Protein AF-A0A919DCB6-F1 (afdb_monomer)

Structure (mmCIF, N/CA/C/O backbone):
data_AF-A0A919DCB6-F1
#
_entry.id   AF-A0A919DCB6-F1
#
loop_
_atom_site.group_PDB
_atom_site.id
_atom_site.type_symbol
_atom_site.label_atom_id
_atom_site.label_alt_id
_atom_site.label_comp_id
_atom_site.label_asym_id
_atom_site.label_entity_id
_atom_site.label_seq_id
_atom_site.pdbx_PDB_ins_code
_atom_site.Cartn_x
_atom_site.Cartn_y
_atom_site.Cartn_z
_atom_site.occupancy
_atom_site.B_iso_or_equiv
_atom_site.auth_seq_id
_atom_site.auth_comp_id
_atom_site.auth_asym_id
_atom_site.auth_atom_id
_atom_site.pdbx_PDB_model_num
ATOM 1 N N . MET A 1 1 ? 9.251 20.532 -68.621 1.00 43.53 1 MET A N 1
ATOM 2 C CA . MET A 1 1 ? 10.043 20.975 -67.455 1.00 43.53 1 MET A CA 1
ATOM 3 C C . MET A 1 1 ? 9.571 20.149 -66.270 1.00 43.53 1 MET A C 1
ATOM 5 O O . MET A 1 1 ? 8.529 20.459 -65.715 1.00 43.53 1 MET A O 1
ATOM 9 N N . SER A 1 2 ? 10.245 19.030 -65.990 1.00 43.22 2 SER A N 1
ATOM 10 C CA . SER A 1 2 ? 9.874 18.106 -64.909 1.00 43.22 2 SER A CA 1
ATOM 11 C C . SER A 1 2 ? 10.742 18.390 -63.694 1.00 43.22 2 SER A C 1
ATOM 13 O O . SER A 1 2 ? 11.953 18.186 -63.741 1.00 43.22 2 SER A O 1
ATOM 15 N N . THR A 1 3 ? 10.132 18.884 -62.626 1.00 48.41 3 THR A N 1
ATOM 16 C CA . THR A 1 3 ? 10.789 19.096 -61.336 1.00 48.41 3 THR A CA 1
ATOM 17 C C . THR A 1 3 ? 10.677 17.805 -60.532 1.00 48.41 3 THR A C 1
ATOM 19 O O . THR A 1 3 ? 9.574 17.368 -60.212 1.00 48.41 3 THR A O 1
ATOM 22 N N . VAL A 1 4 ? 11.809 17.169 -60.231 1.00 47.72 4 VAL A N 1
ATOM 23 C CA . VAL A 1 4 ? 11.868 16.019 -59.318 1.00 47.72 4 VAL A CA 1
ATOM 24 C C . VAL A 1 4 ? 11.976 16.568 -57.891 1.00 47.72 4 VAL A C 1
ATOM 26 O O . VAL A 1 4 ? 12.886 17.363 -57.642 1.00 47.72 4 VAL A O 1
ATOM 29 N N . PRO A 1 5 ? 11.091 16.210 -56.944 1.00 56.75 5 PRO A N 1
ATOM 30 C CA . PRO A 1 5 ? 11.278 16.608 -55.558 1.00 56.75 5 PRO A CA 1
ATOM 31 C C . PRO A 1 5 ? 12.410 15.791 -54.929 1.00 56.75 5 PRO A C 1
ATOM 33 O O . PRO A 1 5 ? 12.394 14.562 -54.913 1.00 56.75 5 PRO A O 1
ATOM 36 N N . ASN A 1 6 ? 13.400 16.512 -54.411 1.00 52.09 6 ASN A N 1
ATOM 37 C CA . ASN A 1 6 ? 14.485 15.985 -53.599 1.00 52.09 6 ASN A CA 1
ATOM 38 C C . ASN A 1 6 ? 13.931 15.581 -52.223 1.00 52.09 6 ASN A C 1
ATOM 40 O O . ASN A 1 6 ? 13.699 16.433 -51.367 1.00 52.09 6 ASN A O 1
ATOM 44 N N . THR A 1 7 ? 13.681 14.290 -52.016 1.00 53.19 7 THR A N 1
ATOM 45 C CA . THR A 1 7 ? 13.372 13.731 -50.698 1.00 53.19 7 THR A CA 1
ATOM 46 C C . THR A 1 7 ? 14.673 13.369 -49.993 1.00 53.19 7 THR A C 1
ATOM 48 O O . THR A 1 7 ? 15.124 12.224 -50.048 1.00 53.19 7 THR A O 1
ATOM 51 N N . SER A 1 8 ? 15.279 14.347 -49.321 1.00 61.91 8 SER A N 1
ATOM 52 C CA . SER A 1 8 ? 16.247 14.057 -48.264 1.00 61.91 8 SER A CA 1
ATOM 53 C C . SER A 1 8 ? 15.545 13.214 -47.192 1.00 61.91 8 SER A C 1
ATOM 55 O O . SER A 1 8 ? 14.472 13.619 -46.732 1.00 61.91 8 SER A O 1
ATOM 57 N N . PRO A 1 9 ? 16.090 12.057 -46.781 1.00 54.12 9 PRO A N 1
ATOM 58 C CA . PRO A 1 9 ? 15.514 11.311 -45.676 1.00 54.12 9 PRO A CA 1
ATOM 59 C C . PRO A 1 9 ? 15.634 12.163 -44.412 1.00 54.12 9 PRO A C 1
ATOM 61 O O . PRO A 1 9 ? 16.728 12.577 -44.027 1.00 54.12 9 PRO A O 1
ATOM 64 N N . LEU A 1 10 ? 14.487 12.453 -43.794 1.00 52.00 10 LEU A N 1
ATOM 65 C CA . LEU A 1 10 ? 14.419 12.985 -42.440 1.00 52.00 10 LEU A CA 1
ATOM 66 C C . LEU A 1 10 ? 15.261 12.065 -41.556 1.00 52.00 10 LEU A C 1
ATOM 68 O O . LEU A 1 10 ? 14.970 10.871 -41.466 1.00 52.00 10 LEU A O 1
ATOM 72 N N . SER A 1 11 ? 16.320 12.614 -40.960 1.00 57.38 11 SER A N 1
ATOM 73 C CA . SER A 1 11 ? 17.112 11.943 -39.937 1.00 57.38 11 SER A CA 1
ATOM 74 C C . SER A 1 11 ? 16.158 11.319 -38.928 1.00 57.38 11 SER A C 1
ATOM 76 O O . SER A 1 11 ? 15.460 12.031 -38.206 1.00 57.38 11 SER A O 1
ATOM 78 N N . GLN A 1 12 ? 16.087 9.990 -38.919 1.00 58.00 12 GLN A N 1
ATOM 79 C CA . GLN A 1 12 ? 15.339 9.276 -37.899 1.00 58.00 12 GLN A CA 1
ATOM 80 C C . GLN A 1 12 ? 15.956 9.646 -36.545 1.00 58.00 12 GLN A C 1
ATOM 82 O O . GLN A 1 12 ? 17.189 9.642 -36.434 1.00 58.00 12 GLN A O 1
ATOM 87 N N . PRO A 1 13 ? 15.148 10.003 -35.529 1.00 54.06 13 PRO A N 1
ATOM 88 C CA . PRO A 1 13 ? 15.680 10.179 -34.191 1.00 54.06 13 PRO A CA 1
ATOM 89 C C . PRO A 1 13 ? 16.372 8.873 -33.806 1.00 54.06 13 PRO A C 1
ATOM 91 O O . PRO A 1 13 ? 15.796 7.789 -33.921 1.00 54.06 13 PRO A O 1
ATOM 94 N N . LYS A 1 14 ? 17.647 8.981 -33.425 1.00 56.38 14 LYS A N 1
ATOM 95 C CA . LYS A 1 14 ? 18.417 7.870 -32.868 1.00 56.38 14 LYS A CA 1
ATOM 96 C C . LYS A 1 14 ? 17.562 7.262 -31.750 1.00 56.38 14 LYS A C 1
ATOM 98 O O . LYS A 1 14 ? 17.094 8.049 -30.926 1.00 56.38 14 LYS A O 1
ATOM 103 N N . PRO A 1 15 ? 17.328 5.935 -31.710 1.00 57.12 15 PRO A N 1
ATOM 104 C CA . PRO A 1 15 ? 16.684 5.350 -30.547 1.00 57.12 15 PRO A CA 1
ATOM 105 C C . PRO A 1 15 ? 17.532 5.773 -29.353 1.00 57.12 15 PRO A C 1
ATOM 107 O O . PRO A 1 15 ? 18.743 5.520 -29.334 1.00 57.12 15 PRO A O 1
ATOM 110 N N . GLU A 1 16 ? 16.933 6.523 -28.426 1.00 62.25 16 GLU A N 1
ATOM 111 C CA . GLU A 1 16 ? 17.523 6.707 -27.108 1.00 62.25 16 GLU A CA 1
ATOM 112 C C . GLU A 1 16 ? 17.891 5.300 -26.661 1.00 62.25 16 GLU A C 1
ATOM 114 O O . GLU A 1 16 ? 17.047 4.409 -26.734 1.00 62.25 16 GLU A O 1
ATOM 119 N N . THR A 1 17 ? 19.175 5.060 -26.393 1.00 61.69 17 THR A N 1
ATOM 120 C CA . THR A 1 17 ? 19.686 3.757 -25.958 1.00 61.69 17 THR A CA 1
ATOM 121 C C . THR A 1 17 ? 18.900 3.374 -24.715 1.00 61.69 17 THR A C 1
ATOM 123 O O . THR A 1 17 ? 19.155 3.895 -23.632 1.00 61.69 17 THR A O 1
ATOM 126 N N . GLY A 1 18 ? 17.846 2.603 -24.949 1.00 62.06 18 GLY A N 1
ATOM 127 C CA . GLY A 1 18 ? 16.655 2.595 -24.125 1.00 62.06 18 GLY A CA 1
ATOM 128 C C . GLY A 1 18 ? 16.725 1.432 -23.172 1.00 62.06 18 GLY A C 1
ATOM 129 O O . GLY A 1 18 ? 17.158 0.343 -23.532 1.00 62.06 18 GLY A O 1
ATOM 130 N N . TRP A 1 19 ? 16.327 1.683 -21.936 1.00 77.50 19 TRP A N 1
ATOM 131 C CA . TRP A 1 19 ? 16.043 0.632 -20.979 1.00 77.50 19 TRP A CA 1
ATOM 132 C C . TRP A 1 19 ? 15.028 -0.345 -21.581 1.00 77.50 19 TRP A C 1
ATOM 134 O O . TRP A 1 19 ? 13.869 0.019 -21.756 1.00 77.50 19 TRP A O 1
ATOM 144 N N . ASP A 1 20 ? 15.464 -1.562 -21.904 1.00 80.12 20 ASP A N 1
ATOM 145 C CA . ASP A 1 20 ? 14.581 -2.582 -22.477 1.00 80.12 20 ASP A CA 1
ATOM 146 C C . ASP A 1 20 ? 13.739 -3.248 -21.373 1.00 80.12 20 ASP A C 1
ATOM 148 O O . ASP A 1 20 ? 12.511 -3.266 -21.428 1.00 80.12 20 ASP A O 1
ATOM 152 N N . GLU A 1 21 ? 14.398 -3.751 -20.325 1.00 91.19 21 GLU A N 1
ATOM 153 C CA . GLU A 1 21 ? 13.782 -4.329 -19.128 1.00 91.19 21 GLU A CA 1
ATOM 154 C C . GLU A 1 21 ? 14.856 -4.529 -18.047 1.00 91.19 21 GLU A C 1
ATOM 156 O O . GLU A 1 21 ? 15.993 -4.897 -18.348 1.00 91.19 21 GLU A O 1
ATOM 161 N N . ALA A 1 22 ? 14.509 -4.334 -16.775 1.00 92.69 22 ALA A N 1
ATOM 162 C CA . ALA A 1 22 ? 15.374 -4.650 -15.645 1.00 92.69 22 ALA A CA 1
ATOM 163 C C . ALA A 1 22 ? 14.649 -5.518 -14.619 1.00 92.69 22 ALA A C 1
ATOM 165 O O . ALA A 1 22 ? 13.482 -5.294 -14.293 1.00 92.69 22 ALA A O 1
ATOM 166 N N . THR A 1 23 ? 15.374 -6.497 -14.074 1.00 95.44 23 THR A N 1
ATOM 167 C CA . THR A 1 23 ? 14.882 -7.382 -13.016 1.00 95.44 23 THR A CA 1
ATOM 168 C C . THR A 1 23 ? 15.583 -7.075 -11.700 1.00 95.44 23 THR A C 1
ATOM 170 O O . THR A 1 23 ? 16.802 -7.177 -11.593 1.00 95.44 23 THR A O 1
ATOM 173 N N . PHE A 1 24 ? 14.800 -6.773 -10.671 1.00 94.81 24 PHE A N 1
ATOM 174 C CA . PHE A 1 24 ? 15.239 -6.702 -9.286 1.00 94.81 24 PHE A CA 1
ATOM 175 C C . PHE A 1 24 ? 14.872 -7.997 -8.553 1.00 94.81 24 PHE A C 1
ATOM 177 O O . PHE A 1 24 ? 13.739 -8.476 -8.641 1.00 94.81 24 PHE A O 1
ATOM 184 N N . ARG A 1 25 ? 15.818 -8.546 -7.785 1.00 97.75 25 ARG A N 1
ATOM 185 C CA . ARG A 1 25 ? 15.584 -9.655 -6.854 1.00 97.75 25 ARG A CA 1
ATOM 186 C C . ARG A 1 25 ? 15.965 -9.214 -5.447 1.00 97.75 25 ARG A C 1
ATOM 188 O O . ARG A 1 25 ? 17.123 -8.901 -5.189 1.00 97.75 25 ARG A O 1
ATOM 195 N N . CYS A 1 26 ? 15.001 -9.233 -4.533 1.00 97.94 26 CYS A N 1
ATOM 196 C CA . CYS A 1 26 ? 15.238 -8.893 -3.139 1.00 97.94 26 CYS A CA 1
ATOM 197 C C . CYS A 1 26 ? 16.032 -10.002 -2.439 1.00 97.94 26 CYS A C 1
ATOM 199 O O . CYS A 1 26 ? 15.614 -11.160 -2.432 1.00 97.94 26 CYS A O 1
ATOM 201 N N . GLY A 1 27 ? 17.157 -9.644 -1.817 1.00 96.62 27 GLY A N 1
ATOM 202 C CA . GLY A 1 27 ? 17.976 -10.582 -1.047 1.00 96.62 27 GLY A CA 1
ATOM 203 C C . GLY A 1 27 ? 17.353 -11.016 0.285 1.00 96.62 27 GLY A C 1
ATOM 204 O O . GLY A 1 27 ? 17.733 -12.060 0.801 1.00 96.62 27 GLY A O 1
ATOM 205 N N . LEU A 1 28 ? 16.391 -10.255 0.826 1.00 95.50 28 LEU A N 1
ATOM 206 C CA . LEU A 1 28 ? 15.761 -10.559 2.116 1.00 95.50 28 LEU A CA 1
ATOM 207 C C . LEU A 1 28 ? 14.593 -11.540 1.983 1.00 95.50 28 LEU A C 1
ATOM 209 O O . LEU A 1 28 ? 14.552 -12.547 2.681 1.00 95.50 28 LEU A O 1
ATOM 213 N N . CYS A 1 29 ? 13.634 -11.257 1.095 1.00 96.81 29 CYS A N 1
ATOM 214 C CA . CYS A 1 29 ? 12.438 -12.095 0.928 1.00 96.81 29 CYS A CA 1
ATOM 215 C C . CYS A 1 29 ? 12.411 -12.915 -0.366 1.00 96.81 29 CYS A C 1
ATOM 217 O O . CYS A 1 29 ? 11.464 -13.663 -0.596 1.00 96.81 29 CYS A O 1
ATOM 219 N N . GLY A 1 30 ? 13.404 -12.761 -1.245 1.00 97.12 30 GLY A N 1
ATOM 220 C CA . GLY A 1 30 ? 13.452 -13.471 -2.523 1.00 97.12 30 GLY A CA 1
ATOM 221 C C . GLY A 1 30 ? 12.456 -12.972 -3.576 1.00 97.12 30 GLY A C 1
ATOM 222 O O . GLY A 1 30 ? 12.409 -13.549 -4.664 1.00 97.12 30 GLY A O 1
ATOM 223 N N . ALA A 1 31 ? 11.678 -11.919 -3.291 1.00 97.50 31 ALA A N 1
ATOM 224 C CA . ALA A 1 31 ? 10.737 -11.342 -4.245 1.00 97.50 31 ALA A CA 1
ATOM 225 C C . ALA A 1 31 ? 11.450 -10.882 -5.522 1.00 97.50 31 ALA A C 1
ATOM 227 O O . ALA A 1 31 ? 12.537 -10.305 -5.473 1.00 97.50 31 ALA A O 1
ATOM 228 N N . VAL A 1 32 ? 10.806 -11.120 -6.663 1.00 97.88 32 VAL A N 1
ATOM 229 C CA . VAL A 1 32 ? 11.287 -10.695 -7.979 1.00 97.88 32 VAL A CA 1
ATOM 230 C C . VAL A 1 32 ? 10.348 -9.629 -8.532 1.00 97.88 32 VAL A C 1
ATOM 232 O O . VAL A 1 32 ? 9.122 -9.735 -8.405 1.00 97.88 32 VAL A O 1
ATOM 235 N N . ARG A 1 33 ? 10.928 -8.578 -9.109 1.00 95.88 33 ARG A N 1
ATOM 236 C CA . ARG A 1 33 ? 10.225 -7.453 -9.727 1.00 95.88 33 ARG A CA 1
ATOM 237 C C . ARG A 1 33 ? 10.862 -7.137 -11.068 1.00 95.88 33 ARG A C 1
ATOM 239 O O . ARG A 1 33 ? 12.084 -7.119 -11.165 1.00 95.88 33 ARG A O 1
ATOM 246 N N . THR A 1 34 ? 10.038 -6.878 -12.071 1.00 95.12 34 THR A N 1
ATOM 247 C CA . THR A 1 34 ? 10.482 -6.456 -13.398 1.00 95.12 34 THR A CA 1
ATOM 248 C C . THR A 1 34 ? 9.914 -5.080 -13.712 1.00 95.12 34 THR A C 1
ATOM 250 O O . THR A 1 34 ? 8.826 -4.728 -13.253 1.00 95.12 34 THR A O 1
ATOM 253 N N . ALA A 1 35 ? 10.677 -4.281 -14.449 1.00 94.62 35 ALA A N 1
ATOM 254 C CA . ALA A 1 35 ? 10.270 -2.957 -14.893 1.00 94.62 35 ALA A CA 1
ATOM 255 C C . ALA A 1 35 ? 10.866 -2.659 -16.271 1.00 94.62 35 ALA A C 1
ATOM 257 O O . ALA A 1 35 ? 12.016 -2.996 -16.537 1.00 94.62 35 ALA A O 1
ATOM 258 N N . THR A 1 36 ? 10.087 -2.004 -17.128 1.00 92.62 36 THR A N 1
ATOM 259 C CA . THR A 1 36 ? 10.466 -1.666 -18.512 1.00 92.62 36 THR A CA 1
ATOM 260 C C . THR A 1 36 ? 10.958 -0.226 -18.660 1.00 92.62 36 THR A C 1
ATOM 262 O O . THR A 1 36 ? 11.181 0.244 -19.766 1.00 92.62 36 THR A O 1
ATOM 265 N N . THR A 1 37 ? 11.082 0.512 -17.555 1.00 92.69 37 THR A N 1
ATOM 266 C CA . THR A 1 37 ? 11.688 1.847 -17.525 1.00 92.69 37 THR A CA 1
ATOM 267 C C . THR A 1 37 ? 12.538 1.998 -16.269 1.00 92.69 37 THR A C 1
ATOM 269 O O . THR A 1 37 ? 12.245 1.379 -15.240 1.00 92.69 37 THR A O 1
ATOM 272 N N . GLU A 1 38 ? 13.563 2.848 -16.336 1.00 94.25 38 GLU A N 1
ATOM 273 C CA . GLU A 1 38 ? 14.418 3.178 -15.189 1.00 94.25 38 GLU A CA 1
ATOM 274 C C . GLU A 1 38 ? 13.602 3.716 -14.008 1.00 94.25 38 GLU A C 1
ATOM 276 O O . GLU A 1 38 ? 13.693 3.207 -12.892 1.00 94.25 38 GLU A O 1
ATOM 281 N N . ASP A 1 39 ? 12.714 4.679 -14.263 1.00 94.44 39 ASP A N 1
ATOM 282 C CA . ASP A 1 39 ? 11.872 5.282 -13.226 1.00 94.44 39 ASP A CA 1
ATOM 283 C C . ASP A 1 39 ? 10.939 4.265 -12.556 1.00 94.44 39 ASP A C 1
ATOM 285 O O . ASP A 1 39 ? 10.697 4.315 -11.347 1.00 94.44 39 ASP A O 1
ATOM 289 N N . ALA A 1 40 ? 10.372 3.332 -13.328 1.00 93.88 40 ALA A N 1
ATOM 290 C CA . ALA A 1 40 ? 9.546 2.267 -12.769 1.00 93.88 40 ALA A CA 1
ATOM 291 C C . ALA A 1 40 ? 10.385 1.294 -11.935 1.00 93.88 40 ALA A C 1
ATOM 293 O O . ALA A 1 40 ? 9.934 0.871 -10.866 1.00 93.88 40 ALA A O 1
ATOM 294 N N . TYR A 1 41 ? 11.605 0.982 -12.381 1.00 95.00 41 TYR A N 1
ATOM 295 C CA . TYR A 1 41 ? 12.543 0.148 -11.640 1.00 95.00 41 TYR A CA 1
ATOM 296 C C . TYR A 1 41 ? 12.887 0.784 -10.290 1.00 95.00 41 TYR A C 1
ATOM 298 O O . TYR A 1 41 ? 12.654 0.169 -9.249 1.00 95.00 41 TYR A O 1
ATOM 306 N N . LEU A 1 42 ? 13.348 2.038 -10.291 1.00 96.19 42 LEU A N 1
ATOM 307 C CA . LEU A 1 42 ? 13.750 2.752 -9.077 1.00 96.19 42 LEU A CA 1
ATOM 308 C C . LEU A 1 42 ? 12.594 2.875 -8.080 1.00 96.19 42 LEU A C 1
ATOM 310 O O . L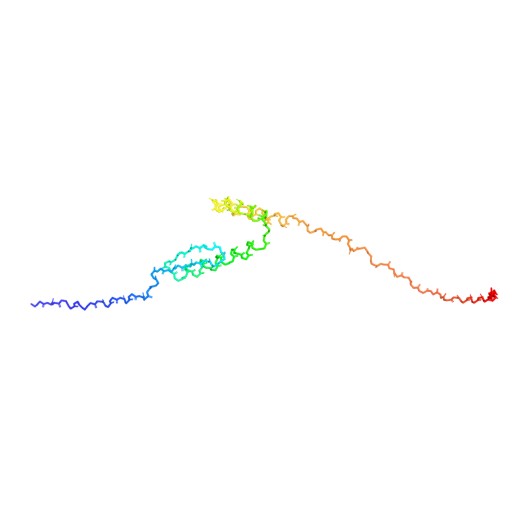EU A 1 42 ? 12.758 2.524 -6.912 1.00 96.19 42 LEU A O 1
ATOM 314 N N . ARG A 1 43 ? 11.398 3.276 -8.538 1.00 97.19 43 ARG A N 1
ATOM 315 C CA . ARG A 1 43 ? 10.209 3.346 -7.668 1.00 97.19 43 ARG A CA 1
ATOM 316 C C . ARG A 1 43 ? 9.850 1.992 -7.066 1.00 97.19 43 ARG A C 1
ATOM 318 O O . ARG A 1 43 ? 9.509 1.920 -5.891 1.00 97.19 43 ARG A O 1
ATOM 325 N N . THR A 1 44 ? 9.940 0.922 -7.853 1.00 96.62 44 THR A N 1
ATOM 326 C CA . THR A 1 44 ? 9.606 -0.427 -7.382 1.00 96.62 44 THR A CA 1
ATOM 327 C C . THR A 1 44 ? 10.602 -0.927 -6.341 1.00 96.62 44 THR A C 1
ATOM 329 O O . THR A 1 44 ? 10.193 -1.528 -5.348 1.00 96.62 44 THR A O 1
ATOM 332 N N . VAL A 1 45 ? 11.899 -0.681 -6.548 1.00 97.00 45 VAL A N 1
ATOM 333 C CA . VAL A 1 45 ? 12.950 -1.072 -5.599 1.00 97.00 45 VAL A CA 1
ATOM 334 C C . VAL A 1 45 ? 12.789 -0.323 -4.281 1.00 97.00 45 VAL A C 1
ATOM 336 O O . VAL A 1 45 ? 12.736 -0.971 -3.237 1.00 97.00 45 VAL A O 1
A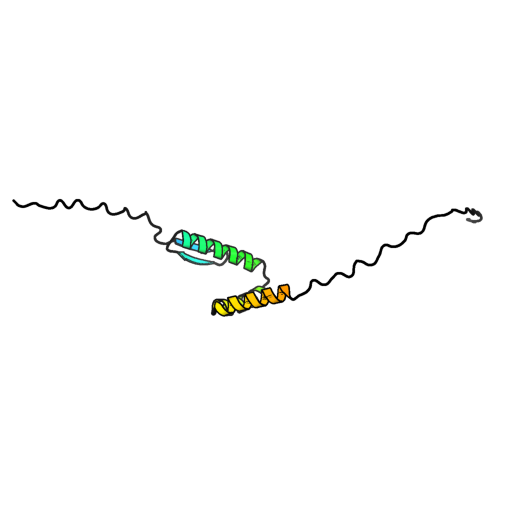TOM 339 N N . VAL A 1 46 ? 12.646 1.006 -4.330 1.00 97.75 46 VAL A N 1
ATOM 340 C CA . VAL A 1 46 ? 12.489 1.842 -3.129 1.00 97.75 46 VAL A CA 1
ATOM 341 C C . VAL A 1 46 ? 11.238 1.439 -2.352 1.00 97.75 46 VAL A C 1
ATOM 343 O O . VAL A 1 46 ? 11.343 1.095 -1.179 1.00 97.75 46 VAL A O 1
ATOM 346 N N . ALA A 1 47 ? 10.079 1.343 -3.011 1.00 97.69 47 ALA A N 1
ATOM 347 C CA . ALA A 1 47 ? 8.839 0.941 -2.345 1.00 97.69 47 ALA A CA 1
ATOM 348 C C . ALA A 1 47 ? 8.939 -0.458 -1.711 1.00 97.69 47 ALA A C 1
ATOM 350 O O . ALA A 1 47 ? 8.358 -0.720 -0.659 1.00 97.69 47 ALA A O 1
ATOM 351 N N . HIS A 1 48 ? 9.679 -1.379 -2.336 1.00 97.81 48 HIS A N 1
ATOM 352 C CA . HIS A 1 48 ? 9.888 -2.710 -1.776 1.00 97.81 48 HIS A CA 1
ATOM 353 C C . HIS A 1 48 ? 10.806 -2.700 -0.546 1.00 97.81 48 HIS A C 1
ATOM 355 O O . HIS A 1 48 ? 10.557 -3.447 0.399 1.00 97.81 48 HIS A O 1
ATOM 361 N N . GLN A 1 49 ? 11.850 -1.869 -0.546 1.00 97.38 49 GLN A N 1
ATOM 362 C CA . GLN A 1 49 ? 12.733 -1.685 0.607 1.00 97.38 49 GLN A CA 1
ATOM 363 C C . GLN A 1 49 ? 11.985 -1.033 1.775 1.00 97.38 49 GLN A C 1
ATOM 365 O O . GLN A 1 49 ? 11.994 -1.573 2.877 1.00 97.38 49 GLN A O 1
ATOM 370 N N . GLU A 1 50 ? 11.242 0.042 1.524 1.00 98.06 50 GLU A N 1
ATOM 371 C CA . GLU A 1 50 ? 10.425 0.708 2.546 1.00 98.06 50 GLU A CA 1
ATOM 372 C C . GLU A 1 50 ? 9.357 -0.233 3.128 1.00 98.06 50 GLU A C 1
ATOM 374 O O . GLU A 1 50 ? 9.095 -0.228 4.331 1.00 98.06 50 GLU A O 1
ATOM 379 N N . ALA A 1 51 ? 8.779 -1.121 2.311 1.00 97.56 51 ALA A N 1
ATOM 380 C CA . ALA A 1 51 ? 7.847 -2.136 2.801 1.00 97.56 51 ALA A CA 1
ATOM 381 C C . ALA A 1 51 ? 8.495 -3.095 3.819 1.00 97.56 51 ALA A C 1
ATOM 383 O O . ALA A 1 51 ? 7.821 -3.538 4.753 1.00 97.56 51 ALA A O 1
ATOM 384 N N . HIS A 1 52 ? 9.789 -3.403 3.675 1.00 98.00 52 HIS A N 1
ATOM 385 C CA . HIS A 1 52 ? 10.524 -4.180 4.673 1.00 98.00 52 HIS A CA 1
ATOM 386 C C . HIS A 1 52 ? 10.683 -3.416 5.986 1.00 98.00 52 HIS A C 1
ATOM 388 O O . HIS A 1 52 ? 10.415 -3.986 7.041 1.00 98.00 52 HIS A O 1
ATOM 394 N N . GLU A 1 53 ? 11.049 -2.138 5.922 1.00 97.88 53 GLU A N 1
ATOM 395 C CA . GLU A 1 53 ? 11.208 -1.294 7.111 1.00 97.88 53 GLU A CA 1
ATOM 396 C C . GLU A 1 53 ? 9.892 -1.165 7.888 1.00 97.88 53 GLU A C 1
ATOM 398 O O . GLU A 1 53 ? 9.859 -1.305 9.112 1.00 97.88 53 GLU A O 1
ATOM 403 N N . VAL A 1 54 ? 8.770 -0.973 7.185 1.00 97.44 54 VAL A N 1
ATOM 404 C CA . VAL A 1 54 ? 7.441 -0.957 7.812 1.00 97.44 54 VAL A CA 1
ATOM 405 C C . VAL A 1 54 ? 7.127 -2.310 8.451 1.00 97.44 54 VAL A C 1
ATOM 407 O O . VAL A 1 54 ? 6.663 -2.356 9.588 1.00 97.44 54 VAL A O 1
ATOM 410 N N . ALA A 1 55 ? 7.401 -3.418 7.759 1.00 96.75 55 ALA A N 1
ATOM 411 C CA . ALA A 1 55 ? 7.136 -4.758 8.277 1.00 96.75 55 ALA A CA 1
ATOM 412 C C . ALA A 1 55 ? 8.021 -5.143 9.477 1.00 96.75 55 ALA A C 1
ATOM 414 O O . ALA A 1 55 ? 7.623 -5.995 10.271 1.00 96.75 55 ALA A O 1
ATOM 415 N N . GLU A 1 56 ? 9.210 -4.560 9.616 1.00 97.44 56 GLU A N 1
ATOM 416 C CA . GLU A 1 56 ? 10.108 -4.794 10.752 1.00 97.44 56 GLU A CA 1
ATOM 417 C C . GLU A 1 56 ? 9.625 -4.092 12.028 1.00 97.44 56 GLU A C 1
ATOM 419 O O . GLU A 1 56 ? 9.786 -4.615 13.129 1.00 97.44 56 GLU A O 1
ATOM 424 N N . ARG A 1 57 ? 8.962 -2.941 11.885 1.00 98.12 57 ARG A N 1
ATOM 425 C CA . ARG A 1 57 ? 8.407 -2.171 13.012 1.00 98.12 57 ARG A CA 1
ATOM 426 C C . ARG A 1 57 ? 7.187 -2.815 13.665 1.00 98.12 57 ARG A C 1
ATOM 428 O O . ARG A 1 57 ? 6.759 -2.353 14.718 1.00 98.12 57 ARG A O 1
ATOM 435 N N . LEU A 1 58 ? 6.614 -3.827 13.022 1.00 97.94 58 LEU A N 1
ATOM 436 C CA . LEU A 1 58 ? 5.378 -4.479 13.425 1.00 97.94 58 LEU A CA 1
ATOM 437 C C . LEU A 1 58 ? 5.665 -5.896 13.917 1.00 97.94 58 LEU A C 1
ATOM 439 O O . LEU A 1 58 ? 6.407 -6.663 13.294 1.00 97.94 58 LEU A O 1
ATOM 443 N N . ASN A 1 59 ? 5.016 -6.287 15.007 1.00 97.81 59 ASN A N 1
ATOM 444 C CA . ASN A 1 59 ? 5.028 -7.676 15.441 1.00 97.81 59 ASN A CA 1
ATOM 445 C C . ASN A 1 59 ? 4.170 -8.562 14.509 1.00 97.81 59 ASN A C 1
ATOM 447 O O . ASN A 1 59 ? 3.532 -8.097 13.564 1.00 97.81 59 ASN A O 1
ATOM 451 N N . ALA A 1 60 ? 4.174 -9.880 14.733 1.00 96.94 60 ALA A N 1
ATOM 452 C CA . ALA A 1 60 ? 3.451 -10.821 13.871 1.00 96.94 60 ALA A CA 1
ATOM 453 C C . ALA A 1 60 ? 1.937 -10.541 13.799 1.00 96.94 60 ALA A C 1
ATOM 455 O O . ALA A 1 60 ? 1.378 -10.509 12.708 1.00 96.94 60 ALA A O 1
ATOM 456 N N . ILE A 1 61 ? 1.301 -10.270 14.942 1.00 97.69 61 ILE A N 1
ATOM 457 C CA . ILE A 1 61 ? -0.144 -10.019 15.025 1.00 97.69 61 ILE A CA 1
ATOM 458 C C . ILE A 1 61 ? -0.498 -8.713 14.308 1.00 97.69 61 ILE A C 1
ATOM 460 O O . ILE A 1 61 ? -1.461 -8.655 13.546 1.00 97.69 61 ILE A O 1
ATOM 464 N N . GLU A 1 62 ? 0.305 -7.670 14.515 1.00 98.06 62 GLU A N 1
ATOM 465 C CA . GLU A 1 62 ? 0.123 -6.374 13.858 1.00 98.06 62 GLU A CA 1
ATOM 466 C C . GLU A 1 62 ? 0.275 -6.476 12.340 1.00 98.06 62 GLU A C 1
ATOM 468 O O . GLU A 1 62 ? -0.522 -5.889 11.609 1.00 98.06 62 GLU A O 1
ATOM 473 N N . ARG A 1 63 ? 1.249 -7.256 11.850 1.00 97.69 63 ARG A N 1
ATOM 474 C CA . ARG A 1 63 ? 1.424 -7.501 10.411 1.00 97.69 63 ARG A CA 1
ATOM 475 C C . ARG A 1 63 ? 0.219 -8.192 9.795 1.00 97.69 63 ARG A C 1
ATOM 477 O O . ARG A 1 63 ? -0.241 -7.762 8.739 1.00 97.69 63 ARG A O 1
ATOM 484 N N . ASP A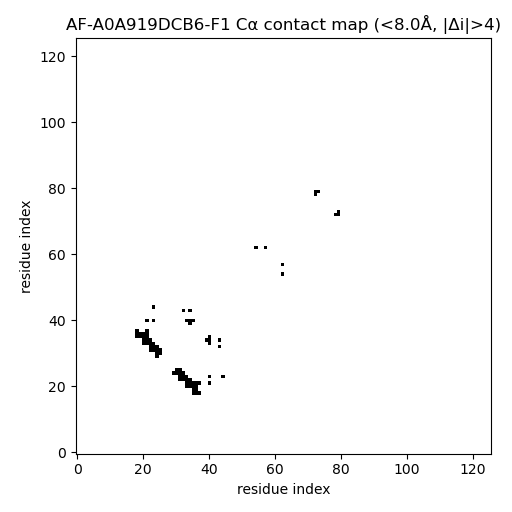 1 64 ? -0.303 -9.223 10.450 1.00 97.88 64 ASP A N 1
ATOM 485 C CA . ASP A 1 64 ? -1.467 -9.958 9.955 1.00 97.88 64 ASP A CA 1
ATOM 486 C C . ASP A 1 64 ? -2.715 -9.068 9.926 1.00 97.88 64 ASP A C 1
ATOM 488 O O . ASP A 1 64 ? -3.423 -9.014 8.912 1.00 97.88 64 ASP A O 1
ATOM 492 N N . GLY A 1 65 ? -2.946 -8.311 11.003 1.00 97.69 65 GLY A N 1
ATOM 493 C CA . GLY A 1 65 ? -4.043 -7.351 11.097 1.00 97.69 65 GLY A CA 1
ATOM 494 C C . GLY A 1 65 ? -3.951 -6.259 10.030 1.00 97.69 65 GLY A C 1
ATOM 495 O O . GLY A 1 65 ? -4.908 -6.042 9.280 1.00 97.69 65 GLY A O 1
ATOM 496 N N . LEU A 1 66 ? -2.783 -5.623 9.898 1.00 97.06 66 LEU A N 1
ATOM 497 C CA . LEU A 1 66 ? -2.549 -4.582 8.900 1.00 97.06 66 LEU A CA 1
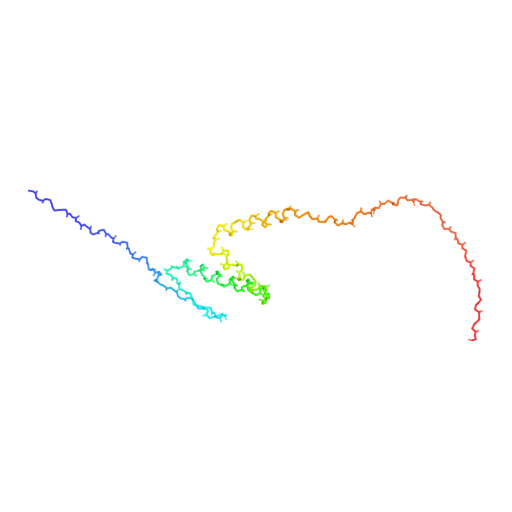ATOM 498 C C . LEU A 1 66 ? -2.712 -5.125 7.478 1.00 97.06 66 LEU A C 1
ATOM 500 O O . LEU A 1 66 ? -3.401 -4.510 6.667 1.00 97.06 66 LEU A O 1
ATOM 504 N N . ALA A 1 67 ? -2.146 -6.294 7.168 1.00 97.38 67 ALA A N 1
ATOM 505 C CA . ALA A 1 67 ? -2.292 -6.911 5.854 1.00 97.38 67 ALA A CA 1
ATOM 506 C C . ALA A 1 67 ? -3.760 -7.227 5.530 1.00 97.38 67 ALA A C 1
ATOM 508 O O . ALA A 1 67 ? -4.187 -7.067 4.387 1.00 97.38 67 ALA A O 1
ATOM 509 N N . SER A 1 68 ? -4.551 -7.673 6.512 1.00 97.62 68 SER A N 1
ATOM 510 C CA . SER A 1 68 ? -5.989 -7.900 6.332 1.00 97.62 68 SER A CA 1
ATOM 511 C C . SER A 1 68 ? -6.727 -6.607 5.978 1.00 97.62 68 SER A C 1
ATOM 513 O O . SER A 1 68 ? -7.472 -6.581 5.000 1.00 97.62 68 SER A O 1
ATOM 515 N N . ILE A 1 69 ? -6.481 -5.525 6.721 1.00 96.31 69 ILE A N 1
ATOM 516 C CA . ILE A 1 69 ? -7.101 -4.214 6.474 1.00 96.31 69 ILE A CA 1
ATOM 517 C C . ILE A 1 69 ? -6.682 -3.662 5.107 1.00 96.31 69 ILE A C 1
ATOM 519 O O . ILE A 1 69 ? -7.536 -3.248 4.324 1.00 96.31 69 ILE A O 1
ATOM 523 N N . LEU A 1 70 ? -5.387 -3.713 4.777 1.00 96.25 70 LEU A N 1
ATOM 524 C CA . LEU A 1 70 ? -4.870 -3.219 3.501 1.00 96.25 70 LEU A CA 1
ATOM 525 C C . LEU A 1 70 ? -5.486 -3.946 2.304 1.00 96.25 70 LEU A C 1
ATOM 527 O O . LEU A 1 70 ? -5.788 -3.299 1.309 1.00 96.25 70 LEU A O 1
ATOM 531 N N . ARG A 1 71 ? -5.731 -5.260 2.384 1.00 96.94 71 ARG A N 1
ATOM 532 C CA . ARG A 1 71 ? -6.415 -5.988 1.298 1.00 96.94 71 ARG A CA 1
ATOM 533 C C . ARG A 1 71 ? -7.825 -5.459 1.037 1.00 96.94 71 ARG A C 1
ATOM 535 O O . ARG A 1 71 ? -8.229 -5.404 -0.117 1.00 96.94 71 ARG A O 1
ATOM 542 N N . VAL A 1 72 ? -8.555 -5.071 2.082 1.00 96.50 72 VAL A N 1
ATOM 543 C CA . VAL A 1 72 ? -9.905 -4.500 1.952 1.00 96.50 72 VAL A CA 1
ATOM 544 C C . VAL A 1 72 ? -9.832 -3.087 1.374 1.00 96.50 72 VAL A C 1
ATOM 546 O O . VAL A 1 72 ? -10.517 -2.782 0.403 1.00 96.50 72 VAL A O 1
ATOM 549 N N . VAL A 1 73 ? -8.966 -2.242 1.935 1.00 96.19 73 VAL A N 1
ATOM 550 C CA . VAL A 1 73 ? -8.842 -0.831 1.545 1.00 96.19 73 VAL A CA 1
ATOM 551 C C . VAL A 1 73 ? -8.290 -0.674 0.127 1.00 96.19 73 VAL A C 1
ATOM 553 O O . VAL A 1 73 ? -8.819 0.106 -0.657 1.00 96.19 73 VAL A O 1
ATOM 556 N N . LEU A 1 74 ? -7.261 -1.438 -0.247 1.00 93.88 74 LEU A N 1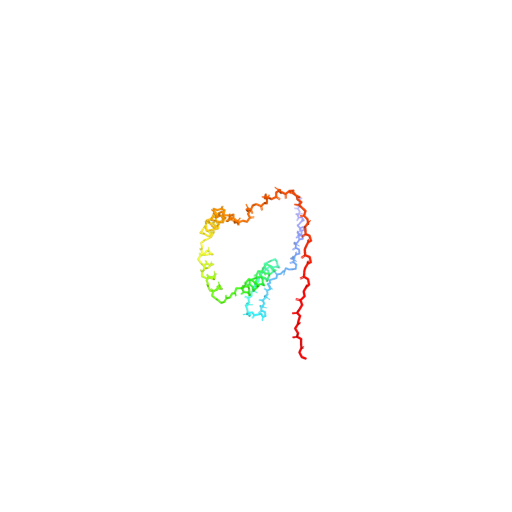
ATOM 5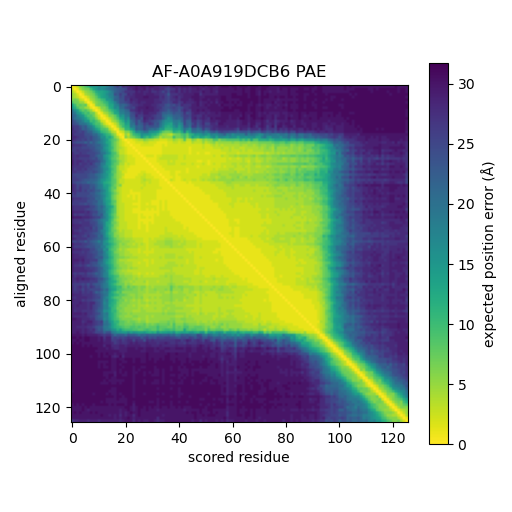57 C CA . LEU A 1 74 ? -6.665 -1.354 -1.585 1.00 93.88 74 LEU A CA 1
ATOM 558 C C .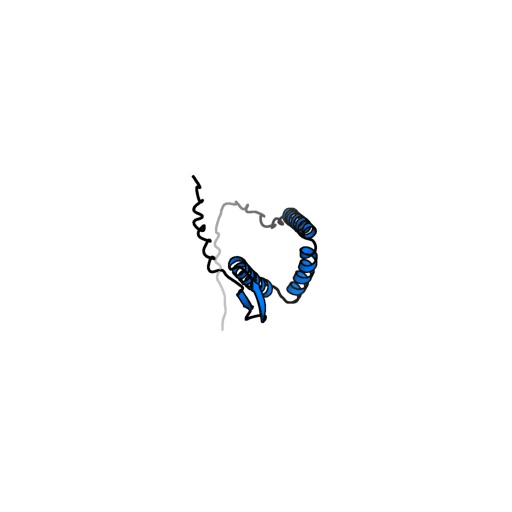 LEU A 1 74 ? -7.557 -1.963 -2.677 1.00 93.88 74 LEU A C 1
ATOM 560 O O . LEU A 1 74 ? -7.370 -1.647 -3.849 1.00 93.88 74 LEU A O 1
ATOM 564 N N . ALA A 1 75 ? -8.528 -2.809 -2.317 1.00 96.94 75 ALA A N 1
ATOM 565 C CA . ALA A 1 75 ? -9.530 -3.313 -3.255 1.00 96.94 75 ALA A CA 1
ATOM 566 C C . ALA A 1 75 ? -10.634 -2.284 -3.571 1.00 96.94 75 ALA A C 1
ATOM 568 O O . ALA A 1 75 ? -11.330 -2.441 -4.572 1.00 96.94 75 ALA A O 1
ATOM 569 N N . ALA A 1 76 ? -10.795 -1.248 -2.739 1.00 96.88 76 ALA A N 1
ATOM 570 C CA . ALA A 1 76 ? -11.801 -0.198 -2.889 1.00 96.88 76 ALA A CA 1
ATOM 571 C C . ALA A 1 76 ? -11.208 1.172 -2.488 1.00 96.88 76 ALA A C 1
ATOM 573 O O . ALA A 1 76 ? -11.333 1.584 -1.333 1.00 96.88 76 ALA A O 1
ATOM 574 N N . PRO A 1 77 ? -10.549 1.892 -3.414 1.00 94.69 77 PRO A N 1
ATOM 575 C CA . PRO A 1 77 ? -9.865 3.152 -3.112 1.00 94.69 77 PRO A CA 1
ATOM 576 C C . PRO A 1 77 ? -10.750 4.214 -2.441 1.00 94.69 77 PRO A C 1
ATOM 578 O O . PRO A 1 77 ? -10.287 4.932 -1.555 1.00 94.69 77 PRO A O 1
ATOM 581 N N . GLU A 1 78 ? -12.030 4.288 -2.810 1.00 97.19 78 GLU A N 1
ATOM 582 C CA . GLU A 1 78 ? -13.005 5.221 -2.238 1.00 97.19 78 GLU A CA 1
ATOM 583 C C . GLU A 1 78 ? -13.260 4.929 -0.753 1.00 97.19 78 GLU A C 1
ATOM 585 O O . GLU A 1 78 ? -13.327 5.851 0.058 1.00 97.19 78 GLU A O 1
ATOM 590 N N . LEU A 1 79 ? -13.321 3.645 -0.375 1.00 96.31 79 LEU A N 1
ATOM 591 C CA . LEU A 1 79 ? -13.398 3.232 1.028 1.00 96.31 79 LEU A CA 1
ATOM 592 C C . LEU A 1 79 ? -12.159 3.700 1.795 1.00 96.31 79 LEU A C 1
ATOM 594 O O . LEU A 1 79 ? -12.280 4.163 2.925 1.00 96.31 79 LEU A O 1
ATOM 598 N N . GLY A 1 80 ? -10.977 3.591 1.185 1.00 96.19 80 GLY A N 1
ATOM 599 C CA . GLY A 1 80 ? -9.739 4.087 1.777 1.00 96.19 80 GLY A CA 1
ATOM 600 C C . GLY A 1 80 ? -9.782 5.581 2.079 1.00 96.19 80 GLY A C 1
ATOM 601 O O . GLY A 1 80 ? -9.408 5.989 3.177 1.00 96.19 80 GLY A O 1
ATOM 602 N N . ALA A 1 81 ? -10.281 6.384 1.138 1.00 97.06 81 ALA A N 1
ATOM 603 C CA . ALA A 1 81 ? -10.418 7.826 1.320 1.00 97.06 81 ALA A CA 1
ATOM 604 C C . ALA A 1 81 ? -11.376 8.176 2.474 1.00 97.06 81 ALA A C 1
ATOM 606 O O . ALA A 1 81 ? -11.005 8.933 3.371 1.00 97.06 81 ALA A O 1
ATOM 607 N N . GLU A 1 82 ? -12.572 7.581 2.498 1.00 97.81 82 GLU A N 1
ATOM 608 C CA . GLU A 1 82 ? -13.556 7.808 3.568 1.00 97.81 82 GLU A CA 1
ATOM 609 C C . GLU A 1 82 ? -13.050 7.327 4.935 1.00 97.81 82 GLU A C 1
ATOM 611 O O . GLU A 1 82 ? -13.244 7.993 5.954 1.00 97.81 82 GLU A O 1
ATOM 616 N N . PHE A 1 83 ? -12.346 6.193 4.970 1.00 95.75 83 PHE A N 1
ATOM 617 C CA . PHE A 1 83 ? -11.771 5.662 6.201 1.00 95.75 83 PHE A CA 1
ATOM 618 C C . PHE A 1 83 ? -10.723 6.609 6.800 1.00 95.75 83 PHE A C 1
ATOM 620 O O . PHE A 1 83 ? -10.744 6.857 8.005 1.00 95.75 83 PHE A O 1
ATOM 627 N N . LEU A 1 84 ? -9.854 7.194 5.968 1.00 96.38 84 LEU A N 1
ATOM 628 C CA . LEU A 1 84 ? -8.881 8.194 6.417 1.00 96.38 84 LEU A CA 1
ATOM 629 C C . LEU A 1 84 ? -9.567 9.449 6.972 1.00 96.38 84 LEU A C 1
ATOM 631 O O . LEU A 1 84 ? -9.204 9.909 8.054 1.00 96.38 84 LEU A O 1
ATOM 635 N N . LEU A 1 85 ? -10.603 9.958 6.294 1.00 97.44 85 LEU A N 1
ATOM 636 C CA . LEU A 1 85 ? -11.367 11.114 6.778 1.00 97.44 85 LEU A CA 1
ATOM 637 C C . LEU A 1 85 ? -12.014 10.851 8.144 1.00 97.44 85 LEU A C 1
ATOM 639 O O . LEU A 1 85 ? -12.022 11.737 9.001 1.00 97.44 85 LEU A O 1
ATOM 643 N N . LEU A 1 86 ? -12.543 9.646 8.364 1.00 96.88 86 LEU A N 1
ATOM 644 C CA . LEU A 1 86 ? -13.126 9.249 9.644 1.00 96.88 86 LEU A CA 1
ATOM 645 C C . LEU A 1 86 ? -12.076 9.216 10.764 1.00 96.88 86 LEU A C 1
ATOM 647 O O . LEU A 1 86 ? -12.331 9.744 11.849 1.00 96.88 86 LEU A O 1
ATOM 651 N N . LEU A 1 87 ? -10.895 8.645 10.512 1.00 96.38 87 LEU A N 1
ATOM 652 C CA . LEU A 1 87 ? -9.812 8.602 11.500 1.00 96.38 87 LEU A CA 1
ATOM 653 C C . LEU A 1 87 ? -9.296 10.005 11.845 1.00 96.38 87 LEU A C 1
ATOM 655 O O . LEU A 1 87 ? -9.111 10.317 13.023 1.00 96.38 87 LEU A O 1
ATOM 659 N N . ASP A 1 88 ? -9.143 10.879 10.848 1.00 96.50 88 ASP A N 1
ATOM 660 C CA . ASP A 1 88 ? -8.753 12.276 11.059 1.00 96.50 88 ASP A CA 1
ATOM 661 C C . ASP A 1 88 ? -9.767 13.023 11.934 1.00 96.50 88 ASP A C 1
ATOM 663 O O . ASP A 1 88 ? -9.395 13.816 12.804 1.00 96.50 88 ASP A O 1
ATOM 667 N N . GLN A 1 89 ? -11.062 12.769 11.730 1.00 95.81 89 GLN A N 1
ATOM 668 C CA . GLN A 1 89 ? -12.120 13.350 12.555 1.00 95.81 89 GLN A CA 1
ATOM 669 C C . GLN A 1 89 ? -12.070 12.828 13.994 1.00 95.81 89 GLN A C 1
ATOM 671 O O . GLN A 1 89 ? -12.173 13.622 14.927 1.00 95.81 89 GLN A O 1
ATOM 676 N N . GLN A 1 90 ? -11.862 11.525 14.198 1.00 94.75 90 GLN A N 1
ATOM 677 C CA . GLN A 1 90 ? -11.737 10.929 15.534 1.00 94.75 90 GLN A CA 1
ATOM 678 C C . GLN A 1 90 ? -10.518 11.458 16.300 1.00 94.75 90 GLN A C 1
ATOM 680 O O . GLN A 1 90 ? -10.621 11.778 17.488 1.00 94.75 90 GLN A O 1
ATOM 685 N N . ALA A 1 91 ? -9.382 11.613 15.615 1.00 92.06 91 ALA A N 1
ATOM 686 C CA . ALA A 1 91 ? -8.171 12.184 16.195 1.00 92.06 91 ALA A CA 1
ATOM 687 C C . ALA A 1 91 ? -8.386 13.636 16.656 1.00 92.06 91 ALA A C 1
ATOM 689 O O . ALA A 1 91 ? -7.879 14.032 17.701 1.00 92.06 91 ALA A O 1
ATOM 690 N N . ARG A 1 92 ? -9.181 14.420 15.916 1.00 92.00 92 ARG A N 1
ATOM 691 C CA . ARG A 1 92 ? -9.554 15.795 16.298 1.00 92.00 92 ARG A CA 1
ATOM 692 C C . ARG A 1 92 ? -10.606 15.852 17.403 1.00 92.00 92 ARG A C 1
ATOM 694 O O . ARG A 1 92 ? -10.624 16.807 18.172 1.00 92.00 92 ARG A O 1
ATOM 701 N N . ALA A 1 93 ? -11.505 14.871 17.447 1.00 84.31 93 ALA A N 1
ATOM 702 C CA . ALA A 1 93 ? -12.611 14.824 18.397 1.00 84.31 93 ALA A CA 1
ATOM 703 C C . ALA A 1 93 ? -12.196 14.331 19.788 1.00 84.31 93 ALA A C 1
ATOM 705 O O . ALA A 1 93 ? -12.936 14.559 20.740 1.00 84.31 93 ALA A O 1
ATOM 706 N N . THR A 1 94 ? -11.044 13.670 19.914 1.00 71.88 94 THR A N 1
ATOM 707 C CA . THR A 1 94 ? -10.501 13.239 21.206 1.00 71.88 94 THR A CA 1
ATOM 708 C C . THR A 1 94 ? -9.840 14.443 21.885 1.00 71.88 94 THR A C 1
ATOM 710 O O . THR A 1 94 ? -8.768 14.863 21.444 1.00 71.88 94 THR A O 1
ATOM 713 N N . PRO A 1 95 ? -10.438 15.046 22.933 1.00 63.47 95 PRO A N 1
ATOM 714 C CA . PRO A 1 95 ? -9.781 16.122 23.659 1.00 63.47 95 PRO A CA 1
ATOM 715 C C . PRO A 1 95 ? -8.548 15.534 24.343 1.00 63.47 95 PRO A C 1
ATOM 717 O O . PRO A 1 95 ? -8.643 14.483 24.977 1.00 63.47 95 PRO A O 1
ATOM 720 N N . ALA A 1 96 ? -7.401 16.205 24.236 1.00 63.50 96 ALA A N 1
ATOM 721 C CA . ALA A 1 96 ? -6.283 15.918 25.124 1.00 63.50 96 ALA A CA 1
ATOM 722 C C . ALA A 1 96 ? -6.799 16.052 26.563 1.00 63.50 96 ALA A C 1
ATOM 724 O O . ALA A 1 96 ? -7.290 17.120 26.935 1.00 63.50 96 ALA A O 1
ATOM 725 N N . GLU A 1 97 ? -6.753 14.971 27.343 1.00 56.25 97 GLU A N 1
ATOM 726 C CA . GLU A 1 97 ? -7.040 15.033 28.774 1.00 56.25 97 GLU A CA 1
ATOM 727 C C . GLU A 1 97 ? -6.215 16.182 29.375 1.00 56.25 97 GLU A C 1
ATOM 729 O O . GLU A 1 97 ? -4.987 16.184 29.236 1.00 56.25 97 GLU A O 1
ATOM 734 N N . PRO A 1 98 ? -6.836 17.183 30.022 1.00 55.38 98 PRO A N 1
ATOM 735 C CA . PRO A 1 98 ? -6.069 18.115 30.819 1.00 55.38 98 PRO A CA 1
ATOM 736 C C . PRO A 1 98 ? -5.507 17.327 32.002 1.00 55.38 98 PRO A C 1
ATOM 738 O O . PRO A 1 98 ? -6.249 16.911 32.892 1.00 55.38 98 PRO A O 1
ATOM 741 N N . THR A 1 99 ? -4.192 17.116 32.014 1.00 56.25 99 THR A N 1
ATOM 742 C CA . THR A 1 99 ? -3.462 16.628 33.185 1.00 56.25 99 THR A CA 1
ATOM 743 C C . THR A 1 99 ? -3.910 17.441 34.410 1.00 56.25 99 THR A C 1
ATOM 745 O O . THR A 1 99 ? -3.751 18.667 34.394 1.00 56.25 99 THR A O 1
ATOM 748 N N . PRO A 1 100 ? -4.445 16.834 35.488 1.00 51.78 100 PRO A N 1
ATOM 749 C CA . PRO A 1 100 ? -4.732 17.559 36.718 1.00 51.78 100 PRO A CA 1
ATOM 750 C C . PRO A 1 100 ? -3.411 17.820 37.451 1.00 51.78 100 PRO A C 1
ATOM 752 O O . PRO A 1 100 ? -3.074 17.171 38.436 1.00 51.78 100 PRO A O 1
ATOM 755 N N . GLN A 1 101 ? -2.623 18.766 36.945 1.00 57.59 101 GLN A N 1
ATOM 756 C CA . GLN A 1 101 ? -1.375 19.190 37.572 1.00 57.59 101 GLN A CA 1
ATOM 757 C C . GLN A 1 101 ? -1.214 20.706 37.489 1.00 57.59 101 GLN A C 1
ATOM 759 O O . GLN A 1 101 ? -0.219 21.236 37.011 1.00 57.59 101 GLN A O 1
ATOM 764 N N . GLN A 1 102 ? -2.225 21.417 37.982 1.00 54.94 102 GLN A N 1
ATOM 765 C CA . GLN A 1 102 ? -2.091 22.819 38.361 1.00 54.94 102 GLN A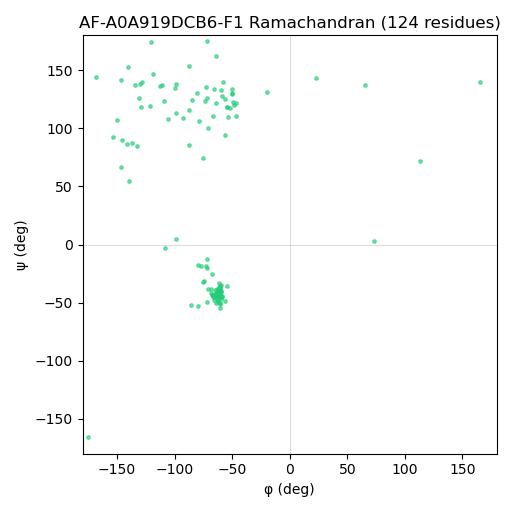 CA 1
ATOM 766 C C . GLN A 1 102 ? -3.006 23.116 39.554 1.00 54.94 102 GLN A C 1
ATOM 768 O O . GLN A 1 102 ? -3.987 23.845 39.473 1.00 54.94 102 GLN A O 1
ATOM 773 N N . ALA A 1 103 ? -2.671 22.505 40.692 1.00 50.66 103 ALA A N 1
ATOM 774 C CA . ALA A 1 103 ? -3.142 22.945 41.997 1.00 50.66 103 ALA A CA 1
ATOM 775 C C . ALA A 1 103 ? -1.979 23.632 42.736 1.00 50.66 103 ALA A C 1
ATOM 777 O O . ALA A 1 103 ? -1.056 22.965 43.189 1.00 50.66 103 ALA A O 1
ATOM 778 N N . ALA A 1 104 ? -2.095 24.962 42.836 1.00 46.22 104 ALA A N 1
ATOM 779 C CA . ALA A 1 104 ? -1.399 25.915 43.713 1.00 46.22 104 ALA A CA 1
ATOM 780 C C . ALA A 1 104 ? 0.127 26.116 43.553 1.00 46.22 104 ALA A C 1
ATOM 782 O O . ALA A 1 104 ? 0.917 25.178 43.523 1.00 46.22 104 ALA A O 1
ATOM 783 N N . PRO A 1 105 ? 0.559 27.389 43.609 1.00 43.62 105 PRO A N 1
ATOM 784 C CA . PRO A 1 105 ? 1.201 27.793 44.853 1.00 43.62 105 PRO A CA 1
ATOM 785 C C . PRO A 1 105 ? 0.590 29.089 45.391 1.00 43.62 105 PRO A C 1
ATOM 787 O O . PRO A 1 105 ? 0.666 30.145 44.772 1.00 43.62 105 PRO A O 1
ATOM 790 N N . ALA A 1 106 ? 0.011 29.009 46.582 1.00 53.25 106 ALA A N 1
ATOM 791 C CA . ALA A 1 106 ? -0.261 30.178 47.404 1.00 53.25 106 ALA A CA 1
ATOM 792 C C . ALA A 1 106 ? 0.115 29.831 48.843 1.00 53.25 106 ALA A C 1
ATOM 794 O O . ALA A 1 106 ? -0.709 29.359 49.620 1.00 53.25 106 ALA A O 1
ATOM 795 N N . VAL A 1 107 ? 1.386 30.038 49.180 1.00 53.91 107 VAL A N 1
ATOM 796 C CA . VAL A 1 107 ? 1.816 30.227 50.567 1.00 53.91 107 VAL A CA 1
ATOM 797 C C . VAL A 1 107 ? 2.731 31.440 50.611 1.00 53.91 107 VAL A C 1
ATOM 799 O O . VAL A 1 107 ? 3.949 31.342 50.523 1.00 53.91 107 VAL A O 1
ATOM 802 N N . ASP A 1 108 ? 2.100 32.604 50.718 1.00 49.69 108 ASP A N 1
ATOM 803 C CA . ASP A 1 108 ? 2.723 33.779 51.307 1.00 49.69 108 ASP A CA 1
ATOM 804 C C . ASP A 1 108 ? 2.351 33.785 52.797 1.00 49.69 108 ASP A C 1
ATOM 806 O O . ASP A 1 108 ? 1.181 33.954 53.161 1.00 49.69 108 ASP A O 1
ATOM 810 N N . ARG A 1 109 ? 3.331 33.509 53.664 1.00 50.31 109 ARG A N 1
ATOM 811 C CA . ARG A 1 109 ? 3.278 33.917 55.071 1.00 50.31 109 ARG A CA 1
ATOM 812 C C . ARG A 1 109 ? 4.688 34.071 55.651 1.00 50.31 109 ARG A C 1
ATOM 814 O O . ARG A 1 109 ? 5.310 33.122 56.113 1.00 50.31 109 ARG A O 1
ATOM 821 N N . VAL A 1 110 ? 5.144 35.312 55.555 1.00 46.88 110 VAL A N 1
ATOM 822 C CA . VAL A 1 110 ? 6.108 36.073 56.371 1.00 46.88 110 VAL A CA 1
ATOM 823 C C . VAL A 1 110 ? 6.374 35.539 57.807 1.00 46.88 110 VAL A C 1
ATOM 825 O O . VAL A 1 110 ? 5.419 35.283 58.537 1.00 46.88 110 VAL A O 1
ATOM 828 N N . ASP A 1 111 ? 7.680 35.426 58.150 1.00 48.84 111 ASP A N 1
ATOM 829 C CA . ASP A 1 111 ? 8.455 35.664 59.415 1.00 48.84 111 ASP A CA 1
ATOM 830 C C . ASP A 1 111 ? 7.738 35.635 60.799 1.00 48.84 111 ASP A C 1
ATOM 832 O O . ASP A 1 111 ? 6.645 36.169 60.923 1.00 48.84 111 ASP A O 1
ATOM 836 N N . THR A 1 112 ? 8.249 35.157 61.958 1.00 47.03 112 THR A N 1
ATOM 837 C CA . THR A 1 112 ? 9.585 35.058 62.640 1.00 47.03 112 THR A CA 1
ATOM 838 C C . THR A 1 112 ? 9.396 34.224 63.968 1.00 47.03 112 THR A C 1
ATOM 840 O O . THR A 1 112 ? 8.272 33.777 64.195 1.00 47.03 112 THR A O 1
ATOM 843 N N . PRO A 1 113 ? 10.297 34.150 64.997 1.00 51.09 113 PRO A N 1
ATOM 844 C CA . PRO A 1 113 ? 11.722 33.793 65.108 1.00 51.09 113 PRO A CA 1
ATOM 845 C C . PRO A 1 113 ? 12.021 32.579 66.047 1.00 51.09 113 PRO A C 1
ATOM 847 O O . PRO A 1 113 ? 11.185 32.062 66.783 1.00 51.09 113 PRO A O 1
ATOM 850 N N . ARG A 1 114 ? 13.306 32.198 66.042 1.00 47.41 114 ARG A N 1
ATOM 851 C CA . ARG A 1 114 ? 14.060 31.251 66.890 1.00 47.41 114 ARG A CA 1
ATOM 852 C C . ARG A 1 114 ? 13.890 31.467 68.409 1.00 47.41 114 ARG A C 1
ATOM 854 O O . ARG A 1 114 ? 14.119 32.571 68.894 1.00 47.41 114 ARG A O 1
ATOM 861 N N . ALA A 1 115 ? 13.653 30.383 69.154 1.00 45.47 115 ALA A N 1
ATOM 862 C CA . ALA A 1 115 ? 13.939 30.293 70.587 1.00 45.47 115 ALA A CA 1
ATOM 863 C C . ALA A 1 115 ? 14.722 29.007 70.893 1.00 45.47 115 ALA A C 1
ATOM 865 O O . ALA A 1 115 ? 14.353 27.904 70.496 1.00 45.47 115 ALA A O 1
ATOM 866 N N . ASP A 1 116 ? 15.844 29.232 71.558 1.00 46.06 116 ASP A N 1
ATOM 867 C CA . ASP A 1 116 ? 16.848 28.310 72.062 1.00 46.06 116 ASP A CA 1
ATOM 868 C C . ASP A 1 116 ? 16.359 27.703 73.382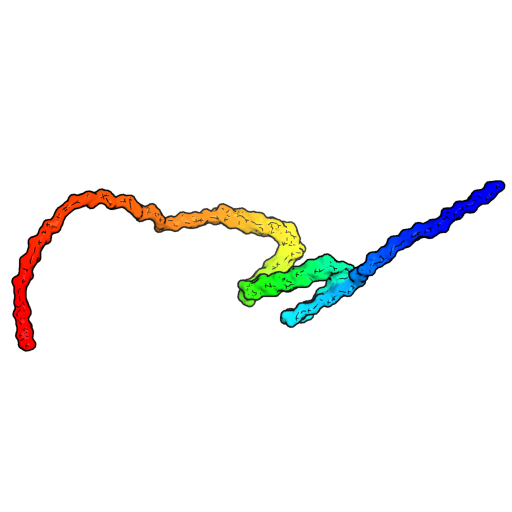 1.00 46.06 116 ASP A C 1
ATOM 870 O O . ASP A 1 116 ? 15.966 28.463 74.263 1.00 46.06 116 ASP A O 1
ATOM 874 N N . LEU A 1 117 ? 16.402 26.378 73.544 1.00 52.72 117 LEU A N 1
ATOM 875 C CA . LEU A 1 117 ? 16.498 25.750 74.864 1.00 52.72 117 LEU A CA 1
ATOM 876 C C . LEU A 1 117 ? 17.333 24.473 74.764 1.00 52.72 117 LEU A C 1
ATOM 878 O O . LEU A 1 117 ? 16.846 23.363 74.551 1.00 52.72 117 LEU A O 1
ATOM 882 N N . SER A 1 118 ? 18.628 24.674 74.968 1.00 46.97 118 SER A N 1
ATOM 883 C CA . SER A 1 118 ? 19.535 23.685 75.535 1.00 46.97 118 SER A CA 1
ATOM 884 C C . SER A 1 118 ? 18.963 23.088 76.831 1.00 46.97 118 SER A C 1
ATOM 886 O O . SER A 1 118 ? 18.631 23.827 77.757 1.00 46.97 118 SER A O 1
ATOM 888 N N . SER A 1 119 ? 18.942 21.759 76.961 1.00 45.34 119 SER A N 1
ATOM 889 C CA . SER A 1 119 ? 19.120 21.128 78.273 1.00 45.34 119 SER A CA 1
ATOM 890 C C . SER A 1 119 ? 19.773 19.753 78.152 1.00 45.34 119 SER A C 1
ATOM 892 O O . SER A 1 119 ? 19.204 18.774 77.677 1.00 45.34 119 SER A O 1
ATOM 894 N N . VAL A 1 120 ? 21.034 19.760 78.561 1.00 48.81 120 VAL A N 1
ATOM 895 C CA . VAL A 1 120 ? 21.968 18.661 78.775 1.00 48.81 120 VAL A CA 1
ATOM 896 C C . VAL A 1 120 ? 21.569 17.890 80.043 1.00 48.81 120 VAL A C 1
ATOM 898 O O . VAL A 1 120 ? 21.320 18.522 81.066 1.00 48.81 120 VAL A O 1
ATOM 901 N N . ASN A 1 121 ? 21.562 16.550 80.006 1.00 42.84 121 ASN A N 1
ATOM 902 C CA . ASN A 1 121 ? 22.373 15.692 80.893 1.00 42.84 121 ASN A CA 1
ATOM 903 C C . ASN A 1 121 ? 21.933 14.220 80.900 1.00 42.84 121 ASN A C 1
ATOM 905 O O . ASN A 1 121 ? 20.757 13.909 81.052 1.00 42.84 121 ASN A O 1
ATOM 909 N N . GLY A 1 122 ? 22.936 13.334 80.912 1.00 38.88 122 GLY A N 1
ATOM 910 C CA . GLY A 1 122 ? 22.869 12.114 81.721 1.00 38.88 122 GLY A CA 1
ATOM 911 C C . GLY A 1 122 ? 22.800 10.785 80.977 1.00 38.88 122 GLY A C 1
ATOM 912 O O . GLY A 1 122 ? 21.792 10.091 81.042 1.00 38.88 122 GLY A O 1
ATOM 913 N N . ALA A 1 123 ? 23.912 10.372 80.366 1.00 49.03 123 ALA A N 1
ATOM 914 C CA . ALA A 1 123 ? 24.220 8.946 80.253 1.00 49.03 123 ALA A CA 1
ATOM 915 C C . ALA A 1 123 ? 24.436 8.342 81.657 1.00 49.03 123 ALA A C 1
ATOM 917 O O . ALA A 1 123 ? 24.779 9.062 82.599 1.00 49.03 123 ALA A O 1
ATOM 918 N N . PRO A 1 124 ? 24.367 7.011 81.777 1.00 53.81 124 PRO A N 1
ATOM 919 C CA . PRO A 1 124 ? 25.624 6.345 82.100 1.00 53.81 124 PRO A CA 1
ATOM 920 C C . PRO A 1 124 ? 25.917 5.173 81.160 1.00 53.81 124 PRO A C 1
ATOM 922 O O . PRO A 1 124 ? 25.052 4.366 80.826 1.00 53.81 124 PRO A O 1
ATOM 925 N N . ARG A 1 125 ? 27.186 5.091 80.756 1.00 51.84 125 ARG A N 1
ATOM 926 C CA . ARG A 1 125 ? 27.825 3.860 80.290 1.00 51.84 125 ARG A CA 1
ATOM 927 C C . ARG A 1 125 ? 28.392 3.126 81.508 1.00 51.84 125 ARG A C 1
ATOM 929 O O . ARG A 1 125 ? 28.746 3.772 82.494 1.00 51.84 125 ARG A O 1
ATOM 936 N N . SER A 1 126 ? 28.527 1.810 81.411 1.00 57.88 126 SER A N 1
ATOM 937 C CA . SER A 1 126 ? 29.698 1.134 81.982 1.00 57.88 126 SER A CA 1
ATOM 938 C C . SER A 1 126 ? 30.779 1.072 80.913 1.00 57.88 126 SER A C 1
ATOM 940 O O . SER A 1 126 ? 30.400 0.948 79.724 1.00 57.88 126 SER A O 1
#

Solvent-accessible surface area (backbone atoms only — not comparable to full-atom values): 8512 Å² total; per-residue (Å²): 140,86,84,79,84,85,78,74,79,75,80,71,80,72,76,70,92,62,65,75,67,49,79,49,68,42,88,87,82,64,51,75,47,76,26,59,38,65,68,55,37,54,53,52,53,50,56,53,53,52,49,50,58,58,56,68,78,38,56,73,69,54,47,55,53,49,52,56,52,48,57,56,32,73,74,35,63,68,58,38,53,54,51,50,54,52,50,56,48,50,63,68,68,53,72,78,77,78,74,95,78,84,81,82,90,82,84,89,78,83,89,87,85,93,81,90,79,89,81,89,86,81,83,85,82,134

Organism: NCBI:txid2014920

Radius of gyration: 38.87 Å; Cα contacts (8 Å, |Δi|>4): 41; chains: 1; bounding box: 43×50×150 Å

Mean predicted aligned error: 17.1 Å

pLDDT: mean 78.25, std 21.73, range [38.88, 98.12]

Secondary structure (DSSP, 8-state):
-------PPP-PPPPP-----EEEE-TTT--EEEESSHHHHHHHHHHHHHHHHHHHSS-HHHHHHHHHHHHHHHH-HHHHHHHHHHHHHHHHHSPPP--S--------------------------

InterPro domains:
  IPR046204 Protein of unknown function DUF6237 [PF19750] (15-93)

Sequence (126 aa):
MSTVPNTSPLSQPKPETGWDEATFRCGLCGAVRTATTEDAYLRTVVAHQEAHEVAERLNAIERDGLASILRVVLAAPELGAEFLLLLDQQARATPAEPTPQQAAPAVDRVDTPRADLSSVNGAPRS

Foldseek 3Di:
DDDDDDDDDDPDPDPPPAQQKDWDADPPPRDIDMDRHPVVVVVVVVVVVVVVVVVVVDDPVRVVVVVVVCVVCVVPVVVVVVVVVVVVVVVVVDDDPDDPPDDDDDDDDDDDDDDDDDDDDDDDDD